Protein AF-A0A2S2N8V4-F1 (afdb_monomer_lite)

Structure (mmCIF, N/CA/C/O backbone):
data_AF-A0A2S2N8V4-F1
#
_entry.id   AF-A0A2S2N8V4-F1
#
loop_
_atom_site.group_PDB
_atom_site.id
_atom_site.type_symbol
_atom_site.label_atom_id
_atom_site.label_alt_id
_atom_site.label_comp_id
_atom_site.label_asym_id
_atom_site.label_entity_id
_atom_site.label_seq_id
_atom_site.pdbx_PDB_ins_code
_atom_site.Cartn_x
_atom_site.Cartn_y
_atom_site.Cartn_z
_atom_site.occupancy
_atom_site.B_iso_or_equiv
_atom_site.auth_seq_id
_atom_site.auth_comp_id
_atom_site.auth_asym_id
_atom_site.auth_atom_id
_atom_site.pdbx_PDB_model_num
ATOM 1 N N . MET A 1 1 ? 8.331 -2.857 -18.000 1.00 48.09 1 MET A N 1
ATOM 2 C CA . MET A 1 1 ? 7.997 -1.426 -17.818 1.00 48.09 1 MET A CA 1
ATOM 3 C C . MET A 1 1 ? 6.564 -1.319 -17.316 1.00 48.09 1 MET A C 1
ATOM 5 O O . MET A 1 1 ? 5.720 -2.073 -17.789 1.00 48.09 1 MET A O 1
ATOM 9 N N . PHE A 1 2 ? 6.300 -0.495 -16.305 1.00 61.56 2 PHE A N 1
ATOM 10 C CA . PHE A 1 2 ? 4.981 -0.395 -15.680 1.00 61.56 2 PHE A CA 1
ATOM 11 C C . PHE A 1 2 ? 4.205 0.776 -16.297 1.00 61.56 2 PHE A C 1
ATOM 13 O O . PHE A 1 2 ? 4.735 1.880 -16.394 1.00 61.56 2 PHE A O 1
ATOM 20 N N . THR A 1 3 ? 2.995 0.513 -16.790 1.00 66.62 3 THR A N 1
ATOM 21 C CA . THR A 1 3 ? 2.200 1.461 -17.581 1.00 66.62 3 THR A CA 1
ATOM 22 C C . THR A 1 3 ? 1.030 1.976 -16.759 1.00 66.62 3 THR A C 1
ATOM 24 O O . THR A 1 3 ? 0.317 1.192 -16.130 1.00 66.62 3 THR A O 1
ATOM 27 N N . ARG A 1 4 ? 0.817 3.295 -16.784 1.00 78.06 4 ARG A N 1
ATOM 28 C CA . ARG A 1 4 ? -0.377 3.935 -16.222 1.00 78.06 4 ARG A CA 1
ATOM 29 C C . ARG A 1 4 ? -1.638 3.235 -16.760 1.00 78.06 4 ARG A C 1
ATOM 31 O O . ARG A 1 4 ? -1.684 2.959 -17.960 1.00 78.06 4 ARG A O 1
ATOM 38 N N . PRO A 1 5 ? -2.642 2.929 -15.916 1.00 80.50 5 PRO A N 1
ATOM 39 C CA . PRO A 1 5 ? -3.858 2.280 -16.389 1.00 80.50 5 PRO A CA 1
ATOM 40 C C . PRO A 1 5 ? -4.590 3.187 -17.382 1.00 80.50 5 PRO A C 1
ATOM 42 O O . PRO A 1 5 ? -4.720 4.392 -17.145 1.00 80.50 5 PRO A O 1
ATOM 45 N N . SER A 1 6 ? -5.076 2.599 -18.479 1.00 79.75 6 SER A N 1
ATOM 46 C CA . SER A 1 6 ? -5.991 3.279 -19.398 1.00 79.75 6 SER A CA 1
ATOM 47 C C . SER A 1 6 ? -7.319 3.583 -18.701 1.00 79.75 6 SER A C 1
ATOM 49 O O . SER A 1 6 ? -7.663 2.962 -17.691 1.00 79.75 6 SER A O 1
ATOM 51 N N . THR A 1 7 ? -8.080 4.531 -19.246 1.00 73.56 7 THR A N 1
ATOM 52 C CA . THR A 1 7 ? -9.416 4.897 -18.751 1.00 73.56 7 THR A CA 1
ATOM 53 C C . THR A 1 7 ? -10.340 3.686 -18.651 1.00 73.56 7 THR A C 1
ATOM 55 O O . THR A 1 7 ? -10.963 3.482 -17.611 1.00 73.56 7 THR A O 1
ATOM 58 N N . ASP A 1 8 ? -10.325 2.819 -19.662 1.00 73.38 8 ASP A N 1
ATOM 59 C CA . ASP A 1 8 ? -11.218 1.655 -19.751 1.00 73.38 8 ASP A CA 1
ATOM 60 C C . ASP A 1 8 ? -10.873 0.563 -18.727 1.00 73.38 8 ASP A C 1
ATOM 62 O O . ASP A 1 8 ? -11.722 -0.223 -18.310 1.00 73.38 8 ASP A O 1
ATOM 66 N N . ASN A 1 9 ? -9.620 0.534 -18.264 1.00 79.94 9 ASN A N 1
ATOM 67 C CA . ASN A 1 9 ? -9.138 -0.425 -17.271 1.00 79.94 9 ASN A CA 1
ATOM 68 C C . ASN A 1 9 ? -9.030 0.170 -15.862 1.00 79.94 9 ASN A C 1
ATOM 70 O O . ASN A 1 9 ? -8.588 -0.517 -14.939 1.00 79.94 9 ASN A O 1
ATOM 74 N N . PHE A 1 10 ? -9.446 1.424 -15.666 1.00 82.31 10 PHE A N 1
ATOM 75 C CA . PHE A 1 10 ? -9.268 2.132 -14.400 1.00 82.31 10 PHE A CA 1
ATOM 76 C C . PHE A 1 10 ? -10.042 1.470 -13.251 1.00 82.31 10 PHE A C 1
ATOM 78 O O . PHE A 1 10 ? -9.513 1.344 -12.149 1.00 82.31 10 PHE A O 1
ATOM 85 N N . ALA A 1 11 ? -11.261 0.982 -13.503 1.00 84.00 11 ALA A N 1
ATOM 86 C CA . ALA A 1 11 ? -12.038 0.251 -12.500 1.00 84.00 11 ALA A CA 1
ATOM 87 C C . ALA A 1 11 ? -11.359 -1.074 -12.116 1.00 84.00 11 ALA A C 1
ATOM 89 O O . ALA A 1 11 ? -11.076 -1.309 -10.943 1.00 84.00 11 ALA A O 1
ATOM 90 N N . LYS A 1 12 ? -11.009 -1.903 -13.111 1.00 86.00 12 LYS A N 1
ATOM 91 C CA . LYS A 1 12 ? -10.319 -3.191 -12.903 1.00 86.00 12 LYS A CA 1
ATOM 92 C C . LYS A 1 12 ? -9.000 -3.021 -12.146 1.00 86.00 12 LYS A C 1
ATOM 94 O O . LYS A 1 12 ? -8.679 -3.825 -11.277 1.00 86.00 12 LYS A O 1
ATOM 99 N N . TYR A 1 13 ? -8.268 -1.949 -12.441 1.00 89.38 13 TYR A N 1
ATOM 100 C CA . TYR A 1 13 ? -7.041 -1.594 -11.742 1.00 89.38 13 TYR A CA 1
ATOM 101 C C . TYR A 1 13 ? -7.268 -1.434 -10.230 1.00 89.38 13 TYR A C 1
ATOM 103 O O . TYR A 1 13 ? -6.563 -2.050 -9.434 1.00 89.38 13 TYR A O 1
ATOM 111 N N . TRP A 1 14 ? -8.276 -0.661 -9.816 1.00 88.12 14 TRP A N 1
ATOM 112 C CA . TRP A 1 14 ? -8.564 -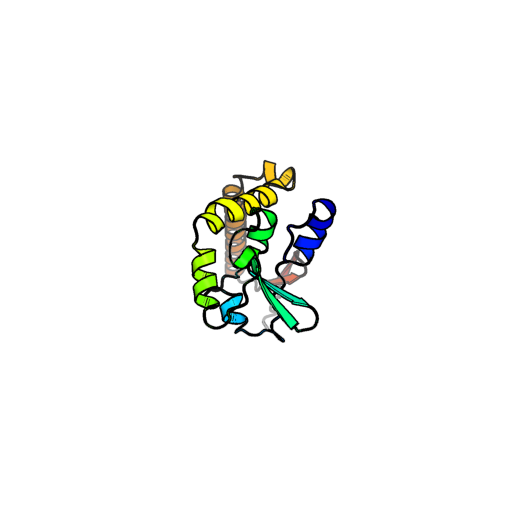0.443 -8.392 1.00 88.12 14 TRP A CA 1
ATOM 113 C C . TRP A 1 14 ? -9.234 -1.630 -7.698 1.00 88.12 14 TRP A C 1
ATOM 115 O O . TRP A 1 14 ? -9.152 -1.719 -6.478 1.00 88.12 14 TRP A O 1
ATOM 125 N N . LEU A 1 15 ? -9.851 -2.559 -8.438 1.00 88.81 15 LEU A N 1
ATOM 126 C CA . LEU A 1 15 ? -10.280 -3.840 -7.865 1.00 88.81 15 LEU A CA 1
ATOM 127 C C . LEU A 1 15 ? -9.080 -4.711 -7.469 1.00 88.81 15 LEU A C 1
ATOM 129 O O . LEU A 1 15 ? -9.139 -5.424 -6.472 1.00 88.81 15 LEU A O 1
ATOM 133 N N . PHE A 1 16 ? -7.999 -4.662 -8.247 1.00 88.56 16 PHE A N 1
ATOM 134 C CA . PHE A 1 16 ? -6.814 -5.484 -8.010 1.00 88.56 16 PHE A CA 1
ATOM 135 C C . PHE A 1 16 ? -5.788 -4.823 -7.071 1.00 88.56 16 PHE A C 1
ATOM 137 O O . PHE A 1 16 ? -5.029 -5.520 -6.396 1.00 88.56 16 PHE A O 1
ATOM 144 N N . HIS A 1 17 ? -5.739 -3.487 -7.010 1.00 90.69 17 HIS A N 1
ATOM 145 C CA . HIS A 1 17 ? -4.759 -2.751 -6.211 1.00 90.69 17 HIS A CA 1
ATOM 146 C C . HIS A 1 17 ? -5.348 -2.101 -4.946 1.00 90.69 17 HIS A C 1
ATOM 148 O O . HIS A 1 17 ? -6.411 -1.488 -5.007 1.00 90.69 17 HIS A O 1
ATOM 154 N N . PRO A 1 18 ? -4.607 -2.106 -3.819 1.00 93.75 18 PRO A N 1
ATOM 155 C CA . PRO A 1 18 ? -3.260 -2.659 -3.660 1.00 93.75 18 PRO A CA 1
ATOM 156 C C . PRO A 1 18 ? -3.252 -4.196 -3.568 1.00 93.75 18 PRO A C 1
ATOM 158 O O . PRO A 1 18 ? -4.021 -4.787 -2.816 1.00 93.75 18 PRO A O 1
ATOM 161 N N . ASN A 1 19 ? -2.319 -4.835 -4.278 1.00 93.44 19 ASN A N 1
ATOM 162 C CA . ASN A 1 19 ? -2.065 -6.271 -4.170 1.00 93.44 19 ASN A CA 1
ATOM 163 C C . ASN A 1 19 ? -0.961 -6.514 -3.129 1.00 93.44 19 ASN A C 1
ATOM 165 O O . ASN A 1 19 ? 0.190 -6.134 -3.354 1.00 93.44 19 ASN A O 1
ATOM 169 N N . GLN A 1 20 ? -1.307 -7.118 -1.990 1.00 95.31 20 GLN A N 1
ATOM 170 C CA . GLN A 1 20 ? -0.429 -7.254 -0.817 1.00 95.31 20 GLN A CA 1
ATOM 171 C C . GLN A 1 20 ? -0.346 -8.713 -0.324 1.00 95.31 20 GLN A C 1
ATOM 173 O O . GLN A 1 20 ? -0.832 -9.032 0.765 1.00 95.31 20 GLN A O 1
ATOM 178 N N . PRO A 1 21 ? 0.250 -9.634 -1.106 1.00 94.56 21 PRO A N 1
ATOM 179 C CA . PRO A 1 21 ? 0.375 -11.032 -0.704 1.00 94.56 21 PRO A CA 1
ATOM 180 C C . PRO A 1 21 ? 1.305 -11.185 0.503 1.00 94.56 21 PRO A C 1
ATOM 182 O O . PRO A 1 21 ? 2.326 -10.502 0.608 1.00 94.56 21 PRO A O 1
ATOM 185 N N . LYS A 1 22 ? 0.947 -12.098 1.411 1.00 94.31 22 LYS A N 1
ATOM 186 C CA . LYS A 1 22 ? 1.693 -12.369 2.654 1.00 94.31 22 LYS A CA 1
ATOM 187 C C . LYS A 1 22 ? 2.842 -13.366 2.458 1.00 94.31 22 LYS A C 1
ATOM 189 O O . LYS A 1 22 ? 3.824 -13.306 3.189 1.00 94.31 22 LYS A O 1
ATOM 194 N N . SER A 1 23 ? 2.715 -14.265 1.485 1.00 91.25 23 SER A N 1
ATOM 195 C CA . SER A 1 23 ? 3.693 -15.299 1.132 1.00 91.25 23 SER A CA 1
ATOM 196 C C . SER A 1 23 ? 4.238 -15.079 -0.285 1.00 91.25 23 SER A C 1
ATOM 198 O O . SER A 1 23 ? 3.667 -14.322 -1.070 1.00 91.25 23 SER A O 1
ATOM 200 N N . GLY A 1 24 ? 5.375 -15.707 -0.612 1.00 88.81 24 GLY A N 1
ATOM 201 C CA . GLY A 1 24 ? 5.989 -15.594 -1.944 1.00 88.81 24 GLY A CA 1
ATOM 202 C C . GLY A 1 24 ? 6.577 -14.209 -2.259 1.00 88.81 24 GLY A C 1
ATOM 203 O O . GLY A 1 24 ? 6.745 -13.852 -3.429 1.00 88.81 24 GLY A O 1
ATOM 204 N N . VAL A 1 25 ? 6.881 -13.422 -1.222 1.00 92.81 25 VAL A N 1
ATOM 205 C CA . VAL A 1 25 ? 7.458 -12.075 -1.325 1.00 92.81 25 VAL A CA 1
ATOM 206 C C . VAL A 1 25 ? 8.904 -12.043 -0.814 1.00 92.81 25 VAL A C 1
ATOM 208 O O . VAL A 1 25 ? 9.224 -12.742 0.144 1.00 92.81 25 VAL A O 1
ATOM 211 N N . PRO A 1 26 ? 9.788 -11.223 -1.410 1.00 92.56 26 PRO A N 1
ATOM 212 C CA . PRO A 1 26 ? 11.202 -11.138 -1.029 1.00 92.56 26 PRO A CA 1
ATOM 213 C C . PRO A 1 26 ? 11.474 -10.178 0.151 1.00 92.56 26 PRO A C 1
ATOM 215 O O . PRO A 1 26 ? 12.597 -9.718 0.331 1.00 92.56 26 PRO A O 1
ATOM 218 N N . PHE A 1 27 ? 10.454 -9.823 0.937 1.00 93.12 27 PHE A N 1
ATOM 219 C CA . PHE A 1 27 ? 10.536 -8.844 2.026 1.00 93.12 27 PHE A CA 1
ATOM 220 C C . PHE A 1 27 ? 9.613 -9.224 3.189 1.00 93.12 27 PHE A C 1
ATOM 222 O O . PHE A 1 27 ? 8.683 -10.016 3.036 1.00 93.12 27 PHE A O 1
ATOM 229 N N . ALA A 1 28 ? 9.817 -8.613 4.358 1.00 94.69 28 ALA A N 1
ATOM 230 C CA . ALA A 1 28 ? 8.945 -8.822 5.508 1.00 94.69 28 ALA A CA 1
ATOM 231 C C . ALA A 1 28 ? 7.612 -8.083 5.310 1.00 94.69 28 ALA A C 1
ATOM 233 O O . ALA A 1 28 ? 7.509 -6.884 5.573 1.00 94.69 28 ALA A O 1
ATOM 234 N N . TYR A 1 29 ? 6.574 -8.807 4.877 1.00 94.75 29 TYR A N 1
ATOM 235 C CA . TYR A 1 29 ? 5.276 -8.225 4.508 1.00 94.75 29 TYR A CA 1
ATOM 236 C C . TYR A 1 29 ? 4.673 -7.323 5.600 1.00 94.75 29 TYR A C 1
ATOM 238 O O . TYR A 1 29 ? 4.101 -6.284 5.281 1.00 94.75 29 TYR A O 1
ATOM 246 N N . LYS A 1 30 ? 4.839 -7.671 6.889 1.00 94.12 30 LYS A N 1
ATOM 247 C CA . LYS A 1 30 ? 4.342 -6.853 8.008 1.00 94.12 30 LYS A CA 1
ATOM 248 C C . LYS A 1 30 ? 4.974 -5.459 8.012 1.00 94.12 30 LYS A C 1
ATOM 250 O O . LYS A 1 30 ? 4.255 -4.477 8.106 1.00 94.12 30 LYS A O 1
ATOM 255 N N . LYS A 1 31 ? 6.297 -5.376 7.845 1.00 94.19 31 LYS A N 1
ATOM 256 C CA . LYS A 1 31 ? 7.034 -4.102 7.810 1.00 94.19 31 LYS A CA 1
ATOM 257 C C . LYS A 1 31 ? 6.810 -3.328 6.508 1.00 94.19 31 LYS A C 1
ATOM 259 O O . LYS A 1 31 ? 6.914 -2.110 6.492 1.00 94.19 31 LYS A O 1
ATOM 264 N N . THR A 1 32 ? 6.525 -4.030 5.413 1.00 94.44 32 THR A N 1
ATOM 265 C CA . THR A 1 32 ? 6.302 -3.413 4.098 1.00 94.44 32 THR A CA 1
ATOM 266 C C . THR A 1 32 ? 4.896 -2.829 3.961 1.00 94.44 32 THR A C 1
ATOM 268 O O . THR A 1 32 ? 4.741 -1.743 3.409 1.00 94.44 32 THR A O 1
ATOM 271 N N . TYR A 1 33 ? 3.860 -3.526 4.435 1.00 95.06 33 TYR A N 1
ATOM 272 C CA . TYR A 1 33 ? 2.463 -3.131 4.206 1.00 95.06 33 TYR A CA 1
ATOM 273 C C . TYR A 1 33 ? 1.812 -2.416 5.383 1.00 95.06 33 TYR A C 1
ATOM 275 O O . TYR A 1 33 ? 0.761 -1.804 5.198 1.00 95.06 33 TYR A O 1
ATOM 283 N N . TYR A 1 34 ? 2.396 -2.489 6.577 1.00 92.62 34 TYR A N 1
ATOM 284 C CA . TYR A 1 34 ? 1.843 -1.8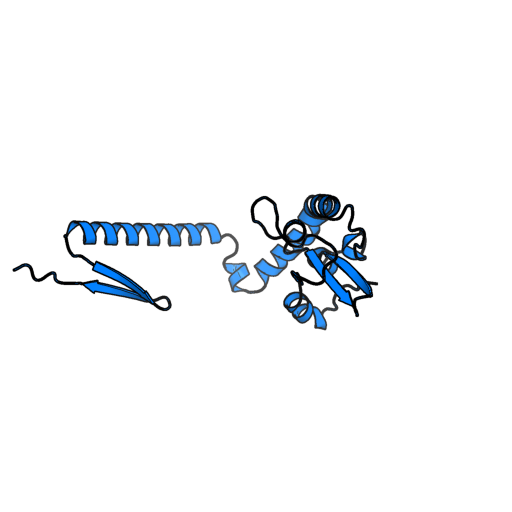61 7.769 1.00 92.62 34 TYR A CA 1
ATOM 285 C C . TYR A 1 34 ? 2.824 -0.854 8.351 1.00 92.62 34 TYR A C 1
ATOM 287 O O . TYR A 1 34 ? 4.039 -1.053 8.347 1.00 92.62 34 TYR A O 1
ATOM 295 N N . ARG A 1 35 ? 2.253 0.238 8.844 1.00 86.75 35 ARG A N 1
ATOM 296 C CA . ARG A 1 35 ? 2.927 1.291 9.587 1.00 86.75 35 ARG A CA 1
ATOM 297 C C . ARG A 1 35 ? 3.129 0.832 11.024 1.00 86.75 35 ARG A C 1
ATOM 299 O O . ARG A 1 35 ? 2.406 -0.026 11.530 1.00 86.75 35 ARG A O 1
ATOM 306 N N . ILE A 1 36 ? 4.101 1.446 11.687 1.00 83.06 36 ILE A N 1
ATOM 307 C CA . ILE A 1 36 ? 4.392 1.184 13.103 1.00 83.06 36 ILE A CA 1
ATOM 308 C C . ILE A 1 36 ? 3.190 1.559 13.986 1.00 83.06 36 ILE A C 1
ATOM 310 O O . ILE A 1 36 ? 2.928 0.882 14.972 1.00 83.06 36 ILE A O 1
ATOM 314 N N . ASP A 1 37 ? 2.409 2.570 13.590 1.00 84.94 37 ASP A N 1
ATOM 315 C CA . ASP A 1 37 ? 1.183 3.005 14.278 1.00 84.94 37 ASP A CA 1
ATOM 316 C C . ASP A 1 37 ? -0.047 2.111 14.018 1.00 84.94 37 ASP A C 1
ATOM 318 O O . ASP A 1 37 ? -1.164 2.463 14.391 1.00 84.94 37 ASP A O 1
ATOM 322 N N . GLY A 1 38 ? 0.127 0.961 13.358 1.00 81.81 38 GLY A N 1
ATOM 323 C CA . GLY A 1 38 ? -0.966 0.052 13.007 1.00 81.81 38 GLY A CA 1
ATOM 324 C C . GLY A 1 38 ? -1.721 0.436 11.730 1.00 81.81 38 GLY A C 1
ATOM 325 O O . GLY A 1 38 ? -2.583 -0.320 11.275 1.00 81.81 38 GLY A O 1
ATOM 326 N N . GLY A 1 39 ? -1.383 1.567 11.099 1.00 84.12 39 GLY A N 1
ATOM 327 C CA . GLY A 1 39 ? -1.891 1.931 9.779 1.00 84.12 39 GLY A CA 1
ATOM 328 C C . GLY A 1 39 ? -1.448 0.956 8.681 1.00 84.12 39 GLY A C 1
ATOM 329 O O . GLY A 1 39 ? -0.518 0.172 8.844 1.00 84.12 39 GLY A O 1
ATOM 330 N N . ASN A 1 40 ? -2.095 1.005 7.516 1.00 89.62 40 ASN A N 1
ATOM 331 C CA . ASN A 1 40 ? -1.706 0.206 6.350 1.00 89.62 40 ASN A CA 1
ATOM 332 C C . ASN A 1 40 ? -1.235 1.125 5.222 1.00 89.62 40 ASN A C 1
ATOM 334 O O . ASN A 1 40 ? -1.918 2.092 4.880 1.00 89.62 40 ASN A O 1
ATOM 338 N N . HIS A 1 41 ? -0.104 0.789 4.605 1.00 91.81 41 HIS A N 1
ATOM 339 C CA . HIS A 1 41 ? 0.378 1.424 3.386 1.00 91.81 41 HIS A CA 1
ATOM 340 C C . HIS A 1 41 ? -0.506 1.013 2.199 1.00 91.81 41 HIS A C 1
ATOM 342 O O . HIS A 1 41 ? -0.093 0.245 1.330 1.00 91.81 41 HIS A O 1
ATOM 348 N N . LYS A 1 42 ? -1.739 1.532 2.135 1.00 91.25 42 LYS A N 1
ATOM 349 C CA . LYS A 1 42 ? -2.728 1.220 1.082 1.00 91.25 42 LYS A CA 1
ATOM 350 C C . LYS A 1 42 ? -2.274 1.610 -0.329 1.00 91.25 42 LYS A C 1
ATOM 352 O O . LYS A 1 42 ? -2.932 1.264 -1.303 1.00 91.25 42 LYS A O 1
ATOM 357 N N . TRP A 1 43 ? -1.156 2.320 -0.437 1.00 93.44 43 TRP A N 1
ATOM 358 C CA . TRP A 1 43 ? -0.524 2.684 -1.693 1.00 93.44 43 TRP A CA 1
ATOM 359 C C . TRP A 1 43 ? 0.492 1.642 -2.187 1.00 93.44 43 TRP A C 1
ATOM 361 O O . TRP A 1 43 ? 0.778 1.612 -3.381 1.00 93.44 43 TRP A O 1
ATOM 371 N N . VAL A 1 44 ? 1.043 0.787 -1.316 1.00 95.44 44 VAL A N 1
ATOM 372 C CA . VAL A 1 44 ? 2.069 -0.199 -1.690 1.00 95.44 44 VAL A CA 1
ATOM 373 C C . VAL A 1 44 ? 1.406 -1.408 -2.330 1.00 95.44 44 VAL A C 1
ATOM 375 O O . VAL A 1 44 ? 0.605 -2.094 -1.693 1.00 95.44 44 VAL A O 1
ATOM 378 N N . SER A 1 45 ? 1.781 -1.707 -3.570 1.00 94.44 45 SER A N 1
ATOM 379 C CA . SER A 1 45 ? 1.327 -2.894 -4.284 1.00 94.44 45 SER A CA 1
ATOM 380 C C . SER A 1 45 ? 2.511 -3.686 -4.824 1.00 94.44 45 SER A C 1
ATOM 382 O O . SER A 1 45 ? 3.475 -3.124 -5.341 1.00 94.44 45 SER A O 1
ATOM 384 N N . TYR A 1 46 ? 2.412 -5.007 -4.722 1.00 94.19 46 TYR A N 1
ATOM 385 C CA . TYR A 1 46 ? 3.395 -5.955 -5.224 1.00 94.19 46 TYR A CA 1
ATOM 386 C C . TYR A 1 46 ? 2.921 -6.596 -6.525 1.00 94.19 46 TYR A C 1
ATOM 388 O O . TYR A 1 46 ? 1.742 -6.920 -6.697 1.00 94.19 46 TYR A O 1
ATOM 396 N N . ARG A 1 47 ? 3.859 -6.811 -7.444 1.00 89.19 47 ARG A N 1
ATOM 397 C CA . ARG A 1 47 ? 3.660 -7.621 -8.643 1.00 89.19 47 ARG A CA 1
ATOM 398 C C . ARG A 1 47 ? 4.787 -8.633 -8.747 1.00 89.19 47 ARG A C 1
ATOM 400 O O . ARG A 1 47 ? 5.951 -8.281 -8.586 1.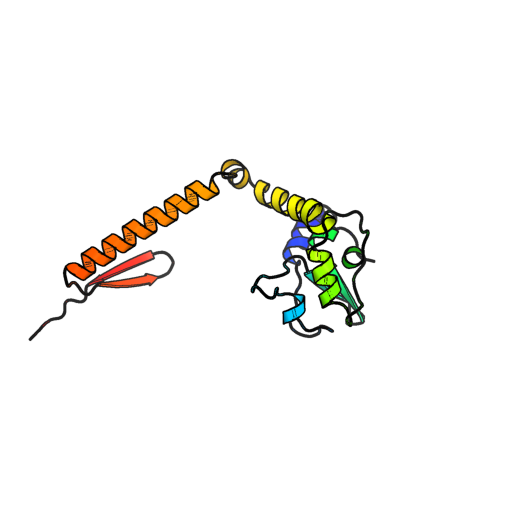00 89.19 47 ARG A O 1
ATOM 407 N N . SER A 1 48 ? 4.403 -9.862 -9.062 1.00 87.75 48 SER A N 1
ATOM 408 C CA . SER A 1 48 ? 5.296 -10.938 -9.468 1.00 87.75 48 SER A CA 1
ATOM 409 C C . SER A 1 48 ? 4.758 -11.516 -10.770 1.00 87.75 48 SER A C 1
ATOM 411 O O . SER A 1 48 ? 3.652 -12.056 -10.774 1.00 87.75 48 SER A O 1
ATOM 413 N N . LYS A 1 49 ? 5.477 -11.362 -11.889 1.00 77.88 49 LYS A N 1
ATOM 414 C CA . LYS A 1 49 ? 5.134 -12.067 -13.137 1.00 77.88 49 LYS A CA 1
ATOM 415 C C . LYS A 1 49 ? 6.026 -13.302 -13.247 1.00 77.88 49 LYS A C 1
ATOM 417 O O . LYS A 1 49 ? 7.246 -13.170 -13.297 1.00 77.88 49 LYS A O 1
ATOM 422 N N . LEU A 1 50 ? 5.404 -14.486 -13.235 1.00 71.69 50 LEU A N 1
ATOM 423 C CA . LEU A 1 50 ? 6.070 -15.796 -13.334 1.00 71.69 50 LEU A CA 1
ATOM 424 C C . LEU A 1 50 ? 7.218 -16.011 -12.322 1.00 71.69 50 LEU A C 1
ATOM 426 O O . LEU A 1 50 ? 8.132 -16.782 -12.573 1.00 71.69 50 LEU A O 1
ATOM 430 N N . GLY A 1 51 ? 7.200 -15.313 -11.180 1.00 67.50 51 GLY A N 1
ATOM 431 C CA . GLY A 1 51 ? 8.238 -15.427 -10.148 1.00 67.50 51 GLY A CA 1
ATOM 432 C C . GLY A 1 51 ? 9.561 -14.715 -10.456 1.00 67.50 51 GLY A C 1
ATOM 433 O O . GLY A 1 51 ? 10.391 -14.604 -9.555 1.00 67.50 51 GLY A O 1
ATOM 434 N N . ILE A 1 52 ? 9.737 -14.200 -11.675 1.00 69.81 52 ILE A N 1
ATOM 435 C CA . ILE A 1 52 ? 10.977 -13.574 -12.159 1.00 69.81 52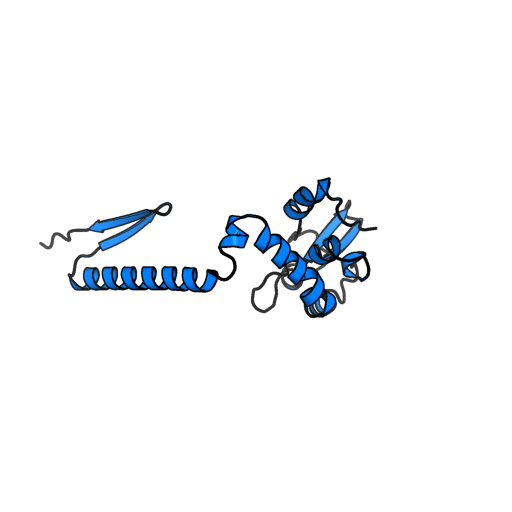 ILE A CA 1
ATOM 436 C C . ILE A 1 52 ? 10.939 -12.064 -11.890 1.00 69.81 52 ILE A C 1
ATOM 438 O O . ILE A 1 52 ? 11.834 -11.493 -11.271 1.00 69.81 52 ILE A O 1
ATOM 442 N N . ASP A 1 53 ? 9.836 -11.432 -12.273 1.00 80.62 53 ASP A N 1
ATOM 443 C CA . ASP A 1 53 ? 9.655 -9.983 -12.242 1.00 80.62 53 ASP A CA 1
ATOM 444 C C . ASP A 1 53 ? 9.006 -9.534 -10.929 1.00 80.62 53 ASP A C 1
ATOM 446 O O . ASP A 1 53 ? 7.780 -9.410 -10.856 1.00 80.62 53 ASP A O 1
ATOM 450 N N . LYS A 1 54 ? 9.813 -9.308 -9.885 1.00 88.56 54 LYS A N 1
ATOM 451 C CA . LYS A 1 54 ? 9.346 -8.902 -8.546 1.00 88.56 54 LYS A CA 1
ATOM 452 C C . LYS A 1 54 ? 9.503 -7.402 -8.347 1.00 88.56 54 LYS A C 1
ATOM 454 O O . LYS A 1 54 ? 10.619 -6.921 -8.198 1.00 88.56 54 LYS A O 1
ATOM 459 N N . PHE A 1 55 ? 8.392 -6.676 -8.272 1.00 91.12 55 PHE A N 1
ATOM 460 C CA . PHE A 1 55 ? 8.402 -5.219 -8.134 1.00 91.12 55 PHE A CA 1
ATOM 461 C C . PHE A 1 55 ? 7.423 -4.745 -7.062 1.00 91.12 55 PHE A C 1
ATOM 463 O O . PHE A 1 55 ? 6.291 -5.228 -6.977 1.00 91.12 55 PHE A O 1
ATOM 470 N N . LEU A 1 56 ? 7.838 -3.738 -6.295 1.00 93.88 56 LEU A N 1
ATOM 471 C CA . LEU A 1 56 ? 6.943 -2.889 -5.516 1.00 93.88 56 LEU A CA 1
ATOM 472 C C . LEU A 1 56 ? 6.676 -1.583 -6.254 1.00 93.88 56 LEU A C 1
ATOM 474 O O . LEU A 1 56 ? 7.579 -0.973 -6.821 1.00 93.88 56 LEU A O 1
ATOM 478 N N . PHE A 1 57 ? 5.441 -1.113 -6.208 1.00 93.06 57 PHE A N 1
ATOM 479 C CA . PHE A 1 57 ? 5.081 0.180 -6.769 1.00 93.06 57 PHE A CA 1
ATOM 480 C C . PHE A 1 57 ? 4.007 0.857 -5.934 1.00 93.06 57 PHE A C 1
ATOM 482 O O . PHE A 1 57 ? 3.339 0.240 -5.101 1.00 93.06 57 PHE A O 1
ATOM 489 N N . CYS A 1 58 ? 3.855 2.151 -6.184 1.00 93.50 58 CYS A N 1
ATOM 490 C CA . CYS A 1 58 ? 2.814 2.951 -5.582 1.00 93.50 58 CYS A CA 1
ATOM 491 C C . CYS A 1 58 ? 1.601 2.979 -6.504 1.00 93.50 58 CYS A C 1
ATOM 493 O O . CYS A 1 58 ? 1.631 3.626 -7.552 1.00 93.50 58 CYS A O 1
ATOM 495 N N . CYS A 1 59 ? 0.531 2.279 -6.121 1.00 91.75 59 CYS A N 1
ATOM 496 C CA . CYS A 1 59 ? -0.669 2.181 -6.945 1.00 91.75 59 CYS A CA 1
ATOM 497 C C . CYS A 1 59 ? -1.382 3.533 -7.118 1.00 91.75 59 CYS A C 1
ATOM 499 O O . CYS A 1 59 ? -2.076 3.739 -8.112 1.00 91.75 59 CYS A O 1
ATOM 501 N N . ILE A 1 60 ? -1.155 4.474 -6.197 1.00 91.62 60 ILE A N 1
ATOM 502 C CA . ILE A 1 60 ? -1.624 5.858 -6.301 1.00 91.62 60 ILE A CA 1
ATOM 503 C C . ILE A 1 60 ? -0.751 6.637 -7.283 1.00 91.62 60 ILE A C 1
ATOM 505 O O . ILE A 1 60 ? -1.257 7.123 -8.290 1.00 91.62 60 ILE A O 1
ATOM 509 N N . CYS A 1 61 ? 0.561 6.725 -7.044 1.00 90.50 61 CYS A N 1
ATOM 510 C CA . CYS A 1 61 ? 1.457 7.476 -7.927 1.00 90.50 61 CYS A CA 1
ATOM 511 C C . CYS A 1 61 ? 1.368 6.978 -9.370 1.00 90.50 61 CYS A C 1
ATOM 513 O O . CYS A 1 61 ? 1.368 7.797 -10.276 1.00 90.50 61 CYS A O 1
ATOM 515 N N . LEU A 1 62 ? 1.205 5.675 -9.602 1.00 88.12 62 LEU A N 1
ATOM 516 C CA . LEU A 1 62 ? 1.025 5.159 -10.955 1.00 88.12 62 LEU A CA 1
ATOM 517 C C . LEU A 1 62 ? -0.161 5.797 -11.698 1.00 88.12 62 LEU A C 1
ATOM 519 O O . LEU A 1 62 ? -0.073 6.072 -12.891 1.00 88.12 62 LEU A O 1
ATOM 523 N N . CYS A 1 63 ? -1.274 6.020 -11.003 1.00 85.94 63 CYS A N 1
ATOM 524 C CA . CYS A 1 63 ? -2.489 6.558 -11.606 1.00 85.94 63 CYS A CA 1
ATOM 525 C C . CYS A 1 63 ? -2.398 8.053 -11.914 1.00 85.94 63 CYS A C 1
ATOM 527 O O . CYS A 1 63 ? -3.029 8.512 -12.866 1.00 85.94 63 CYS A O 1
ATOM 529 N N . TYR A 1 64 ? -1.652 8.807 -11.103 1.00 83.62 64 TYR A N 1
ATOM 530 C CA . TYR A 1 64 ? -1.692 10.274 -11.113 1.00 83.62 64 TYR A CA 1
ATOM 531 C C . TYR A 1 64 ? -0.361 10.942 -11.498 1.00 83.62 64 TYR A C 1
ATOM 533 O O . TYR A 1 64 ? -0.349 12.140 -11.767 1.00 83.62 64 TYR A O 1
ATOM 541 N N . ARG A 1 65 ? 0.755 10.203 -11.550 1.00 79.56 65 ARG A N 1
ATOM 542 C CA . ARG A 1 65 ? 2.086 10.706 -11.929 1.00 79.56 65 ARG A CA 1
ATOM 543 C C . ARG A 1 65 ? 2.416 10.397 -13.394 1.00 79.56 65 ARG A C 1
ATOM 545 O O . ARG A 1 65 ? 1.883 9.468 -13.991 1.00 79.56 65 ARG A O 1
ATOM 552 N N . ASP A 1 66 ? 3.375 11.135 -13.941 1.00 69.94 66 ASP A N 1
ATOM 553 C CA . ASP A 1 66 ? 4.026 10.948 -15.249 1.00 69.94 66 ASP A CA 1
ATOM 554 C C . ASP A 1 66 ? 4.983 9.732 -15.326 1.00 69.94 66 ASP A C 1
ATOM 556 O O . ASP A 1 66 ? 5.853 9.664 -16.188 1.00 69.94 66 ASP A O 1
ATOM 560 N N . GLY A 1 67 ? 4.871 8.764 -14.411 1.00 68.81 67 GLY A N 1
ATOM 561 C CA . GLY A 1 67 ? 5.740 7.581 -14.392 1.00 68.81 67 GLY A CA 1
ATOM 562 C C . GLY A 1 67 ? 7.170 7.825 -13.886 1.00 68.81 67 GLY A C 1
ATOM 563 O O . GLY A 1 67 ? 7.967 6.886 -13.831 1.00 68.81 67 GLY A O 1
ATOM 564 N N . SER A 1 68 ? 7.519 9.042 -13.458 1.00 71.94 68 SER A N 1
ATOM 565 C CA . SER A 1 68 ? 8.835 9.303 -12.869 1.00 71.94 68 SER A CA 1
ATOM 566 C C . SER A 1 68 ? 8.943 8.722 -11.439 1.00 71.94 68 SER A C 1
ATOM 568 O O . SER A 1 68 ? 7.944 8.535 -10.744 1.00 71.94 68 SER A O 1
ATOM 570 N N . GLY A 1 69 ? 10.156 8.377 -10.988 1.00 81.31 69 GLY A N 1
ATOM 571 C CA . GLY A 1 69 ? 10.462 7.893 -9.627 1.00 81.31 69 GLY A CA 1
ATOM 572 C C . GLY A 1 69 ? 10.474 6.364 -9.395 1.00 81.31 69 GLY A C 1
ATOM 573 O O . GLY A 1 69 ? 9.886 5.609 -10.171 1.00 81.31 69 GLY A O 1
ATOM 574 N N . PRO A 1 70 ? 11.124 5.886 -8.308 1.00 85.88 70 PRO A N 1
ATOM 575 C CA . PRO A 1 70 ? 11.408 4.458 -8.095 1.00 85.88 70 PRO A CA 1
ATOM 576 C C . PRO A 1 70 ? 10.148 3.590 -8.002 1.00 85.88 70 PRO A C 1
ATOM 578 O O . PRO A 1 70 ? 10.033 2.576 -8.683 1.00 85.88 70 PRO A O 1
ATOM 581 N N . PHE A 1 71 ? 9.157 4.032 -7.225 1.00 89.75 71 PHE A N 1
ATOM 582 C CA . PHE A 1 71 ? 7.889 3.318 -7.053 1.00 89.75 71 PHE A CA 1
ATOM 583 C C . PHE A 1 71 ? 6.921 3.473 -8.231 1.00 89.75 71 PHE A C 1
ATOM 585 O O . PHE A 1 71 ? 5.883 2.827 -8.226 1.00 89.75 71 PHE A O 1
ATOM 592 N N . SER A 1 72 ? 7.225 4.304 -9.230 1.00 86.69 72 SER A N 1
ATOM 593 C CA . SER A 1 72 ? 6.457 4.347 -10.484 1.00 86.69 72 SER A CA 1
ATOM 594 C C . SER A 1 72 ? 7.058 3.401 -11.525 1.00 86.69 72 SER A C 1
ATOM 596 O O . SER A 1 72 ? 6.326 2.754 -12.267 1.00 86.69 72 SER A O 1
ATOM 598 N N . LYS A 1 73 ? 8.395 3.285 -11.551 1.00 85.50 73 LYS A N 1
ATOM 599 C CA . LYS A 1 73 ? 9.130 2.387 -12.456 1.00 85.50 73 LYS A CA 1
ATOM 600 C C . LYS A 1 73 ? 9.123 0.925 -11.994 1.00 85.50 73 LYS A C 1
ATOM 602 O O . LYS A 1 73 ? 9.246 0.032 -12.828 1.00 85.50 73 LYS A O 1
ATOM 607 N N . GLY A 1 74 ? 8.942 0.701 -10.694 1.00 88.38 74 GLY A N 1
ATOM 608 C CA . GLY A 1 74 ? 9.029 -0.606 -10.054 1.00 88.38 74 GLY A CA 1
ATOM 609 C C . GLY A 1 74 ? 10.298 -0.695 -9.215 1.00 88.38 74 GLY A C 1
ATOM 610 O O . GLY A 1 74 ? 11.411 -0.690 -9.731 1.00 88.38 74 GLY A O 1
ATOM 611 N N . PHE A 1 75 ? 10.121 -0.767 -7.903 1.00 91.56 75 PHE A N 1
ATOM 612 C CA . PHE A 1 75 ? 11.189 -0.876 -6.926 1.00 91.56 75 PHE A CA 1
ATOM 613 C C . PHE A 1 75 ? 11.544 -2.348 -6.675 1.00 91.56 75 PHE A C 1
ATOM 615 O O . PHE A 1 75 ? 10.650 -3.156 -6.417 1.00 91.56 75 PHE A O 1
ATOM 622 N N . ILE A 1 76 ? 12.839 -2.674 -6.730 1.00 91.12 76 ILE A N 1
ATOM 623 C CA . ILE A 1 76 ? 13.367 -4.049 -6.613 1.00 91.12 76 ILE A CA 1
ATOM 624 C C . ILE A 1 76 ? 14.441 -4.224 -5.531 1.00 91.12 76 ILE A C 1
ATOM 626 O O . ILE A 1 76 ? 14.905 -5.333 -5.287 1.00 91.12 76 ILE A O 1
ATOM 630 N N . GLU A 1 77 ? 14.878 -3.141 -4.887 1.00 91.50 77 GLU A N 1
ATOM 631 C CA . GLU A 1 77 ? 16.028 -3.171 -3.982 1.00 91.50 77 GLU A CA 1
ATOM 632 C C . GLU A 1 77 ? 15.602 -3.510 -2.542 1.00 91.50 77 GLU A C 1
ATOM 634 O O . GLU A 1 77 ? 15.287 -2.642 -1.729 1.00 91.50 77 GLU A O 1
ATOM 639 N N . TRP A 1 78 ? 15.595 -4.796 -2.191 1.00 93.25 78 TRP A N 1
ATOM 640 C CA . TRP A 1 78 ? 15.014 -5.262 -0.922 1.00 93.25 78 TRP A CA 1
ATOM 641 C C . TRP A 1 78 ? 15.782 -4.831 0.331 1.00 93.25 78 TRP A C 1
ATOM 643 O O . TRP A 1 78 ? 15.176 -4.670 1.388 1.00 93.25 78 TRP A O 1
ATOM 653 N N . LYS A 1 79 ? 17.093 -4.579 0.219 1.00 91.75 79 LYS A N 1
ATOM 654 C CA . LYS A 1 79 ? 17.948 -4.172 1.348 1.00 91.75 79 LYS A CA 1
ATOM 655 C C . LYS A 1 79 ? 17.477 -2.867 1.997 1.00 91.75 79 LYS A C 1
ATOM 657 O O . LYS A 1 79 ? 17.480 -2.748 3.218 1.00 91.75 79 LYS A O 1
ATOM 662 N N . HIS A 1 80 ? 17.036 -1.912 1.182 1.00 91.88 80 HIS A N 1
ATOM 663 C CA . HIS A 1 80 ? 16.631 -0.577 1.625 1.00 91.88 80 HIS A CA 1
ATOM 664 C C . HIS A 1 80 ? 15.120 -0.343 1.504 1.00 91.88 80 HIS A C 1
ATOM 666 O O . HIS A 1 80 ? 14.658 0.793 1.600 1.00 91.88 80 HIS A O 1
ATOM 672 N N . VAL A 1 81 ? 14.329 -1.408 1.317 1.00 94.44 81 VAL A N 1
ATOM 673 C CA . VAL A 1 81 ? 12.894 -1.303 1.015 1.00 94.44 81 VAL A CA 1
ATOM 674 C C . VAL A 1 81 ? 12.117 -0.515 2.067 1.00 94.44 81 VAL A C 1
ATOM 676 O O . VAL A 1 81 ? 11.325 0.351 1.711 1.00 94.44 81 VAL A O 1
ATOM 679 N N . TYR A 1 82 ? 12.377 -0.744 3.355 1.00 93.81 82 TYR A N 1
ATOM 680 C CA . TYR A 1 82 ? 11.640 -0.084 4.436 1.00 93.81 82 TYR A CA 1
ATOM 681 C C . TYR A 1 82 ? 11.968 1.411 4.518 1.00 93.81 82 TYR A C 1
ATOM 683 O O . TYR A 1 82 ? 11.065 2.237 4.630 1.00 93.81 82 TYR A O 1
ATOM 691 N N . THR A 1 83 ? 13.248 1.763 4.376 1.00 94.31 83 THR A N 1
ATOM 692 C CA . THR A 1 83 ? 13.700 3.159 4.318 1.00 94.31 83 THR A CA 1
ATOM 693 C C . THR A 1 83 ? 13.069 3.876 3.130 1.00 94.31 83 THR A C 1
ATOM 695 O O . THR A 1 83 ? 12.468 4.933 3.296 1.00 94.31 83 THR A O 1
ATOM 698 N N . ARG A 1 84 ? 13.104 3.261 1.941 1.00 94.62 84 ARG A N 1
ATOM 699 C CA . ARG A 1 84 ? 12.537 3.844 0.717 1.00 94.62 84 ARG A CA 1
ATOM 700 C C . ARG A 1 84 ? 11.016 3.977 0.776 1.00 94.62 84 ARG A C 1
ATOM 702 O O . ARG A 1 84 ? 10.478 4.934 0.229 1.00 94.62 84 ARG A O 1
ATOM 709 N N . ILE A 1 85 ? 10.318 3.054 1.441 1.00 94.50 85 ILE A N 1
ATOM 710 C CA . ILE A 1 85 ? 8.875 3.167 1.700 1.00 94.50 85 ILE A CA 1
ATOM 711 C C . ILE A 1 85 ? 8.587 4.385 2.572 1.00 94.50 85 ILE A C 1
ATOM 713 O O . ILE A 1 85 ? 7.733 5.191 2.212 1.00 94.50 85 ILE A O 1
ATOM 717 N N . ASN A 1 86 ? 9.331 4.555 3.666 1.00 92.81 86 ASN A N 1
ATOM 718 C CA . ASN A 1 86 ? 9.156 5.694 4.559 1.00 92.81 86 ASN A CA 1
ATOM 719 C C . ASN A 1 86 ? 9.479 7.028 3.864 1.00 92.81 86 ASN A C 1
ATOM 721 O O . ASN A 1 86 ? 8.724 7.990 3.985 1.00 92.81 86 ASN A O 1
ATOM 725 N N . GLU A 1 87 ? 10.563 7.091 3.091 1.00 93.44 87 GLU A N 1
ATOM 726 C CA . GLU A 1 87 ? 10.912 8.271 2.288 1.00 93.44 87 GLU A CA 1
ATOM 727 C C . GLU A 1 87 ? 9.830 8.598 1.252 1.00 93.44 87 GLU A C 1
ATOM 729 O O . GLU A 1 87 ? 9.454 9.759 1.086 1.00 93.44 87 GLU A O 1
ATOM 734 N N . HIS A 1 88 ? 9.294 7.583 0.564 1.00 93.19 88 HIS A N 1
ATOM 735 C CA . HIS A 1 88 ? 8.230 7.778 -0.416 1.00 93.19 88 HIS A CA 1
ATOM 736 C C . HIS A 1 88 ? 6.947 8.286 0.235 1.00 93.19 88 HIS A C 1
ATOM 738 O O . HIS A 1 88 ? 6.393 9.283 -0.232 1.00 93.19 88 HIS A O 1
ATOM 744 N N . GLU A 1 89 ? 6.506 7.638 1.316 1.00 91.00 89 GLU A N 1
ATOM 745 C CA . GLU A 1 89 ? 5.301 8.020 2.053 1.00 91.00 89 GLU A CA 1
ATOM 746 C C . GLU A 1 89 ? 5.396 9.461 2.565 1.00 91.00 89 GLU A C 1
ATOM 748 O O . GLU A 1 89 ? 4.420 10.201 2.490 1.00 91.00 89 GLU A O 1
ATOM 753 N N . ASN A 1 90 ? 6.574 9.893 3.022 1.00 89.75 90 ASN A N 1
ATOM 754 C CA . ASN A 1 90 ? 6.775 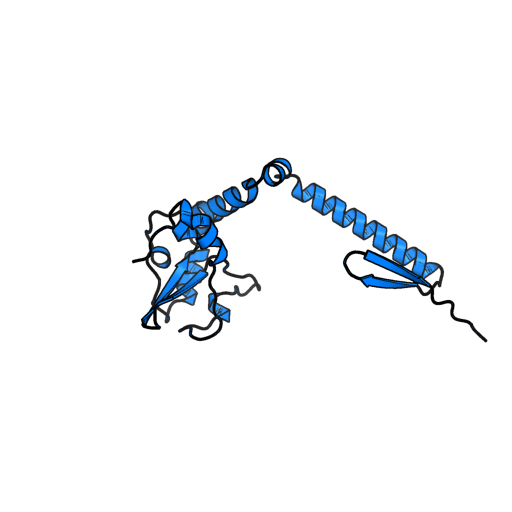11.244 3.548 1.00 89.75 90 ASN A CA 1
ATOM 755 C C . ASN A 1 90 ? 7.122 12.291 2.482 1.00 89.75 90 ASN A C 1
ATOM 757 O O . ASN A 1 90 ? 7.158 13.486 2.782 1.00 89.75 90 ASN A O 1
ATOM 761 N N . SER A 1 91 ? 7.340 11.886 1.230 1.00 90.12 91 SER A N 1
ATOM 762 C CA . SER A 1 91 ? 7.645 12.831 0.159 1.00 90.12 91 SER A CA 1
ATOM 763 C C . SER A 1 91 ? 6.459 13.766 -0.118 1.00 90.12 91 SER A C 1
ATOM 765 O O . SER A 1 91 ? 5.308 13.339 -0.260 1.00 90.12 91 SER A O 1
ATOM 767 N N . LYS A 1 92 ? 6.741 15.072 -0.248 1.00 86.25 92 LYS A N 1
ATOM 768 C CA . LYS A 1 92 ? 5.719 16.094 -0.548 1.00 86.25 92 LYS A CA 1
ATOM 769 C C . LYS A 1 92 ? 4.962 15.788 -1.841 1.00 86.25 92 LYS A C 1
ATOM 771 O O . LYS A 1 92 ? 3.764 16.030 -1.923 1.00 86.25 92 LYS A O 1
ATOM 776 N N . THR A 1 93 ? 5.649 15.245 -2.844 1.00 85.25 93 THR A N 1
ATOM 777 C CA . THR A 1 93 ? 5.047 14.874 -4.130 1.00 85.25 93 THR A CA 1
ATOM 778 C C . THR A 1 93 ? 4.037 13.743 -3.973 1.00 85.25 93 THR A C 1
ATOM 780 O O . THR A 1 93 ? 2.936 13.857 -4.498 1.00 85.25 93 THR A O 1
ATOM 783 N N . HIS A 1 94 ? 4.357 12.692 -3.214 1.00 87.19 94 HIS A N 1
ATOM 784 C CA . HIS A 1 94 ? 3.403 11.627 -2.919 1.00 87.19 94 HIS A CA 1
ATOM 785 C C . HIS A 1 94 ? 2.182 12.156 -2.161 1.00 87.19 94 HIS A C 1
ATOM 787 O O . HIS A 1 94 ? 1.061 12.027 -2.655 1.00 87.19 94 HIS A O 1
ATOM 793 N N . ARG A 1 95 ? 2.407 12.795 -1.004 1.00 84.56 95 ARG A N 1
ATOM 794 C CA . ARG A 1 95 ? 1.331 13.230 -0.102 1.00 84.56 95 ARG A CA 1
ATOM 795 C C . ARG A 1 95 ? 0.444 14.301 -0.729 1.00 84.56 95 ARG A C 1
ATOM 797 O O . ARG A 1 95 ? -0.746 14.081 -0.900 1.00 84.56 95 ARG A O 1
ATOM 804 N N . LEU A 1 96 ? 1.033 15.431 -1.111 1.00 78.88 96 LEU A N 1
ATOM 805 C CA . LEU A 1 96 ? 0.259 16.621 -1.471 1.00 78.88 96 LEU A CA 1
ATOM 806 C C . LEU A 1 96 ? -0.262 16.593 -2.908 1.00 78.88 96 LEU A C 1
ATOM 808 O O . LEU A 1 96 ? -1.250 17.245 -3.214 1.00 78.88 96 LEU A O 1
ATOM 812 N N . LYS A 1 97 ? 0.408 15.881 -3.825 1.00 81.81 97 LYS A N 1
ATOM 813 C CA . LYS A 1 97 ? -0.008 15.884 -5.239 1.00 81.81 97 LYS A CA 1
ATOM 814 C C . LYS A 1 97 ? -0.845 14.673 -5.615 1.00 81.81 97 LYS A C 1
ATOM 816 O O . LYS A 1 97 ? -1.835 14.825 -6.320 1.00 81.81 97 LYS A O 1
ATOM 821 N N . TYR A 1 98 ? -0.453 13.473 -5.194 1.00 87.56 98 TYR A N 1
ATOM 822 C CA . TYR A 1 98 ? -1.074 12.247 -5.709 1.00 87.56 98 TYR A CA 1
ATOM 823 C C . TYR A 1 98 ? -2.067 11.627 -4.729 1.00 87.56 98 TYR A C 1
ATOM 825 O O . TYR A 1 98 ? -3.134 11.188 -5.158 1.00 87.56 98 TYR A O 1
ATOM 833 N N . VAL A 1 99 ? -1.752 11.608 -3.430 1.00 85.88 99 VAL A N 1
ATOM 834 C CA . VAL A 1 99 ? -2.696 11.125 -2.411 1.00 85.88 99 VAL A CA 1
ATOM 835 C C . VAL A 1 99 ? -3.890 12.067 -2.312 1.00 85.88 99 VAL A C 1
ATOM 837 O O . VAL A 1 99 ? -5.017 11.589 -2.411 1.00 85.88 99 VAL A O 1
ATOM 840 N N . ASP A 1 100 ? -3.673 13.381 -2.234 1.00 84.88 100 ASP A N 1
ATOM 841 C CA . ASP A 1 100 ? -4.779 14.346 -2.191 1.00 84.88 100 ASP A CA 1
ATOM 842 C C . ASP A 1 100 ? -5.660 14.265 -3.446 1.00 84.88 100 ASP A C 1
ATOM 844 O O . ASP A 1 100 ? -6.877 14.141 -3.330 1.00 84.88 100 ASP A O 1
ATOM 848 N N . ALA A 1 101 ? -5.074 14.202 -4.649 1.00 85.75 101 ALA A N 1
ATOM 849 C CA . ALA A 1 101 ? -5.840 14.017 -5.887 1.00 85.75 101 ALA A CA 1
ATOM 850 C C . ALA A 1 101 ? -6.669 12.718 -5.887 1.00 85.75 101 ALA A C 1
ATOM 852 O O . ALA A 1 101 ? -7.812 12.698 -6.352 1.00 85.75 101 ALA A O 1
ATOM 853 N N . HIS A 1 102 ? -6.118 11.628 -5.345 1.00 87.62 102 HIS A N 1
ATOM 854 C CA . HIS A 1 102 ? -6.846 10.370 -5.198 1.00 87.62 102 HIS A CA 1
ATOM 855 C C . HIS A 1 102 ? -8.008 10.485 -4.210 1.00 87.62 102 HIS A C 1
ATOM 857 O O . HIS A 1 102 ? -9.120 10.042 -4.510 1.00 87.62 102 HIS A O 1
ATOM 863 N N . VAL A 1 103 ? -7.762 11.093 -3.048 1.00 85.31 103 VAL A N 1
ATOM 864 C CA . VAL A 1 103 ? -8.771 11.300 -2.008 1.00 85.31 103 VAL A CA 1
ATOM 865 C C . VAL A 1 103 ? -9.898 12.182 -2.531 1.00 85.31 103 VAL A C 1
ATOM 867 O O . VAL A 1 103 ? -11.051 11.782 -2.409 1.00 85.31 103 VAL A O 1
ATOM 870 N N . MET A 1 104 ? -9.584 13.302 -3.185 1.00 82.44 104 MET A N 1
ATOM 871 C CA . MET A 1 104 ? -10.580 14.198 -3.778 1.00 82.44 104 MET A CA 1
ATOM 872 C C . MET A 1 104 ? -11.421 13.469 -4.830 1.00 82.44 104 MET A C 1
ATOM 874 O O . MET A 1 104 ? -12.646 13.470 -4.750 1.00 82.44 104 MET A O 1
ATOM 878 N N . LYS A 1 105 ? -10.792 12.732 -5.757 1.00 81.62 105 LYS A N 1
ATOM 879 C CA . LYS A 1 105 ? -11.529 11.952 -6.767 1.00 81.62 105 LYS A CA 1
ATOM 880 C C . LYS A 1 105 ? -12.462 10.911 -6.137 1.00 81.62 105 LYS A C 1
ATOM 882 O O . LYS A 1 105 ? -13.555 10.680 -6.641 1.00 81.62 105 LYS A O 1
ATOM 887 N N . LYS A 1 106 ? -12.043 10.270 -5.042 1.00 77.50 106 LYS A N 1
ATOM 888 C CA . LYS A 1 106 ? -12.865 9.282 -4.328 1.00 77.50 106 LYS A CA 1
ATOM 889 C C . LYS A 1 106 ? -13.991 9.940 -3.527 1.00 77.50 106 LYS A C 1
ATOM 891 O O . LYS A 1 106 ? -15.091 9.398 -3.469 1.00 77.50 106 LYS A O 1
ATOM 896 N N . GLN A 1 107 ? -13.727 11.092 -2.918 1.00 69.00 107 GLN A N 1
ATOM 897 C CA . GLN A 1 107 ? -14.697 11.863 -2.138 1.00 69.00 107 GLN A CA 1
ATOM 898 C C . GLN A 1 107 ? -15.776 12.519 -2.997 1.00 69.00 107 GLN A C 1
ATOM 900 O O . GLN A 1 107 ? -16.865 12.745 -2.493 1.00 69.00 107 GLN A O 1
ATOM 905 N N . PHE A 1 108 ? -15.518 12.759 -4.279 1.00 66.88 108 PHE A N 1
ATOM 906 C CA . PHE A 1 108 ? -16.489 13.307 -5.231 1.00 66.88 108 PHE A CA 1
ATOM 907 C C . PHE A 1 108 ? -16.874 12.282 -6.306 1.00 66.88 108 PHE A C 1
ATOM 909 O O . PHE A 1 108 ? -17.105 12.631 -7.460 1.00 66.88 108 PHE A O 1
ATOM 916 N N . SER A 1 109 ? -16.898 10.996 -5.936 1.00 69.88 109 SER A N 1
ATOM 917 C CA . SER A 1 109 ? -17.243 9.903 -6.854 1.00 69.88 109 SER A CA 1
ATOM 918 C C . SER A 1 109 ? -18.750 9.680 -7.012 1.00 69.88 109 SER A C 1
ATOM 920 O O . SER A 1 109 ? -19.153 8.989 -7.945 1.00 69.88 109 SER A O 1
ATOM 922 N N . SER A 1 110 ? -19.580 10.276 -6.149 1.00 70.38 110 SER A N 1
ATOM 923 C CA . SER A 1 110 ? -21.035 10.310 -6.293 1.00 70.38 110 SER A CA 1
ATOM 924 C C . SER A 1 110 ? -21.607 11.681 -5.925 1.00 70.38 110 SER A C 1
ATOM 926 O O . SER A 1 110 ? -20.971 12.485 -5.240 1.00 70.38 110 SER A O 1
ATOM 928 N N . VAL A 1 111 ? -22.838 11.943 -6.370 1.00 66.38 111 VAL A N 1
ATOM 929 C CA . VAL A 1 111 ? -23.585 13.154 -5.994 1.00 66.38 111 VAL A CA 1
ATOM 930 C C . VAL A 1 111 ? -23.744 13.224 -4.473 1.00 66.38 111 VAL A C 1
ATOM 932 O O . VAL A 1 111 ? -23.442 14.251 -3.874 1.00 66.38 111 VAL A O 1
ATOM 935 N N . ASP A 1 112 ? -24.089 12.111 -3.823 1.00 69.06 112 ASP A N 1
ATOM 936 C CA . ASP A 1 112 ? -24.201 12.046 -2.361 1.00 69.06 112 ASP A CA 1
ATOM 937 C C . ASP A 1 112 ? -22.887 12.374 -1.651 1.00 69.06 112 ASP A C 1
ATOM 939 O O . ASP A 1 112 ? -22.879 13.056 -0.624 1.00 69.06 112 ASP A O 1
ATOM 943 N N . SER A 1 113 ? -21.752 11.905 -2.177 1.00 67.69 113 SER A N 1
ATOM 944 C CA . SER A 1 113 ? -20.452 12.159 -1.559 1.00 67.69 113 SER A CA 1
ATOM 945 C C . SER A 1 113 ? -20.026 13.627 -1.697 1.00 67.69 113 SER A C 1
ATOM 947 O O . SER A 1 113 ? -19.365 14.149 -0.801 1.00 67.69 113 SER A O 1
ATOM 949 N N . LEU A 1 114 ? -20.471 14.304 -2.762 1.00 66.81 114 LEU A N 1
ATOM 950 C CA . LEU A 1 114 ? -20.339 15.750 -2.951 1.00 66.81 114 LEU A CA 1
ATOM 951 C C . LEU A 1 114 ? -21.258 16.542 -2.010 1.00 66.81 114 LEU A C 1
ATOM 953 O O . LEU A 1 114 ? -20.782 17.442 -1.326 1.00 66.81 114 LEU A O 1
ATOM 957 N N . LEU A 1 115 ? -22.541 16.184 -1.923 1.00 69.75 115 LEU A N 1
ATOM 958 C CA . LEU A 1 115 ? -23.520 16.877 -1.074 1.00 69.75 115 LEU A CA 1
ATOM 959 C C . LEU A 1 115 ? -23.218 16.731 0.423 1.00 69.75 115 LEU A C 1
ATOM 961 O O . LEU A 1 115 ? -23.496 17.626 1.214 1.00 69.75 115 LEU A O 1
ATOM 965 N N . THR A 1 116 ? -22.624 15.607 0.827 1.00 66.88 116 THR A N 1
ATOM 966 C CA . THR A 1 116 ? -22.259 15.340 2.229 1.00 66.88 116 THR A CA 1
ATOM 967 C C . THR A 1 116 ? -20.833 15.772 2.582 1.00 66.88 116 THR A C 1
ATOM 969 O O . THR A 1 116 ? -20.403 15.633 3.737 1.00 66.88 116 THR A O 1
ATOM 972 N N . TYR A 1 117 ? -20.079 16.305 1.615 1.00 65.19 117 TYR A N 1
ATOM 973 C CA . TYR A 1 117 ? -18.741 16.832 1.849 1.00 65.19 117 TYR A CA 1
ATOM 974 C C . TYR A 1 117 ? -18.804 18.009 2.833 1.00 65.19 117 TYR A C 1
ATOM 976 O O . TYR A 1 117 ? -19.644 18.891 2.720 1.00 65.19 117 TYR A O 1
ATOM 984 N N . GLY A 1 118 ? -17.956 18.000 3.865 1.00 64.81 118 GLY A N 1
ATOM 985 C CA . GLY A 1 118 ? -18.005 18.990 4.953 1.00 64.81 118 GLY A CA 1
ATOM 986 C C . GLY A 1 118 ? -19.038 18.705 6.058 1.00 64.81 118 GLY A C 1
ATOM 987 O O . GLY A 1 118 ? -18.827 19.119 7.193 1.00 64.81 118 GLY A O 1
ATOM 988 N N . HIS A 1 119 ? -20.065 17.882 5.811 1.00 69.56 119 HIS A N 1
ATOM 989 C CA . HIS A 1 119 ? -21.083 17.509 6.814 1.00 69.56 119 HIS A CA 1
ATOM 990 C C . HIS A 1 119 ? -20.675 16.317 7.710 1.00 69.56 119 HIS A C 1
ATOM 992 O O . HIS A 1 119 ? -21.431 15.877 8.581 1.00 69.56 119 HIS A O 1
ATOM 998 N N . ARG A 1 120 ? -19.455 15.778 7.547 1.00 67.75 120 ARG A N 1
ATOM 999 C CA . ARG A 1 120 ? -18.951 14.628 8.331 1.00 67.75 120 ARG A CA 1
ATOM 1000 C C . ARG A 1 120 ? -18.895 14.887 9.836 1.00 67.75 120 ARG A C 1
ATOM 1002 O O . ARG A 1 120 ? -19.125 13.959 10.609 1.00 67.75 120 ARG A O 1
ATOM 1009 N N . SER A 1 121 ? -18.548 16.101 10.254 1.00 71.44 121 SER A N 1
ATOM 1010 C CA . SER A 1 121 ? -18.491 16.486 11.670 1.00 71.44 121 SER A CA 1
ATOM 1011 C C . SER A 1 121 ? -19.884 16.485 12.303 1.00 71.44 121 SER A C 1
ATOM 1013 O O . SER A 1 121 ? -20.051 15.944 13.394 1.00 71.44 121 SER A O 1
ATOM 1015 N N . ILE A 1 122 ? -20.885 16.992 11.577 1.00 79.62 122 ILE A N 1
ATOM 1016 C CA . ILE A 1 122 ? -22.296 17.001 11.983 1.00 79.62 122 ILE A CA 1
ATOM 1017 C C . ILE A 1 122 ? -22.794 15.565 12.154 1.00 79.62 122 ILE A C 1
ATOM 1019 O O . ILE A 1 122 ? -23.242 15.197 13.236 1.00 79.62 122 ILE A O 1
ATOM 1023 N N . ARG A 1 123 ? -22.586 14.705 11.147 1.00 78.44 123 ARG A N 1
ATOM 1024 C CA . ARG A 1 123 ? -22.973 13.287 11.231 1.00 78.44 123 ARG A CA 1
ATOM 1025 C C . ARG A 1 123 ? -22.291 12.554 12.390 1.00 78.44 123 ARG A C 1
ATOM 1027 O O . ARG A 1 123 ? -22.930 11.761 13.073 1.00 78.44 123 ARG A O 1
ATOM 1034 N N . LYS A 1 124 ? -20.995 12.795 12.629 1.00 76.75 124 LYS A N 1
ATOM 1035 C CA . LYS A 1 124 ? -20.284 12.210 13.781 1.00 76.75 124 LYS A CA 1
ATOM 1036 C C . LYS A 1 124 ? -20.901 12.651 15.107 1.00 76.75 124 LYS A C 1
ATOM 1038 O O . LYS A 1 124 ? -21.092 11.811 15.979 1.00 76.75 124 LYS A O 1
ATOM 1043 N N . LYS A 1 125 ? -21.235 13.937 15.238 1.00 82.19 125 LYS A N 1
ATOM 1044 C CA . LYS A 1 125 ? -21.884 14.490 16.431 1.00 82.19 125 LYS A CA 1
ATOM 1045 C C . LYS A 1 125 ? -23.272 13.887 16.649 1.00 82.19 125 LYS A C 1
ATOM 1047 O O . LYS A 1 125 ? -23.604 13.530 17.769 1.00 82.19 125 LYS A O 1
ATOM 1052 N N . GLU A 1 126 ? -24.053 13.695 15.589 1.00 85.81 126 GLU A N 1
ATOM 1053 C CA . GLU A 1 126 ? -25.355 13.022 15.674 1.00 85.81 126 GLU A CA 1
ATOM 1054 C C . GLU A 1 126 ? -25.237 11.560 16.114 1.00 85.81 126 GLU A C 1
ATOM 1056 O O . GLU A 1 126 ? -26.015 11.111 16.952 1.00 85.81 126 GLU A O 1
ATOM 1061 N N . ILE A 1 127 ? -24.260 10.818 15.580 1.00 85.12 127 ILE A N 1
ATOM 1062 C CA . ILE A 1 127 ? -24.000 9.431 15.993 1.00 85.12 127 ILE A CA 1
ATOM 1063 C C . ILE A 1 127 ? -23.617 9.380 17.475 1.00 85.12 127 ILE A C 1
ATOM 1065 O O . ILE A 1 127 ? -24.127 8.531 18.202 1.00 85.12 127 ILE A O 1
ATOM 1069 N N . GLU A 1 128 ? -22.755 10.289 17.927 1.00 88.62 128 GLU A N 1
ATOM 1070 C CA . GLU A 1 128 ? -22.340 10.355 19.328 1.00 88.62 128 GLU A CA 1
ATOM 1071 C C . GLU A 1 128 ? -23.509 10.714 20.251 1.00 88.62 128 GLU A C 1
ATOM 1073 O O . GLU A 1 128 ? -23.752 10.022 21.235 1.00 88.62 128 GLU A O 1
ATOM 1078 N N . ASN A 1 129 ? -24.316 11.710 19.879 1.00 89.38 129 ASN A N 1
ATOM 1079 C CA . ASN A 1 129 ? -25.523 12.069 20.622 1.00 89.38 129 ASN A CA 1
ATOM 1080 C C . ASN A 1 129 ? -26.488 10.877 20.740 1.00 89.38 129 ASN A C 1
ATOM 1082 O O . ASN A 1 129 ? -27.003 10.604 21.821 1.00 89.38 129 ASN A O 1
ATOM 1086 N N . ARG A 1 130 ? -26.708 10.123 19.652 1.00 88.81 130 ARG A N 1
ATOM 1087 C CA . ARG A 1 130 ? -27.561 8.920 19.669 1.00 88.81 130 ARG A CA 1
ATOM 1088 C C . ARG A 1 130 ? -27.006 7.830 20.586 1.00 88.81 130 ARG A C 1
ATOM 1090 O O . ARG A 1 130 ? -27.775 7.197 21.302 1.00 88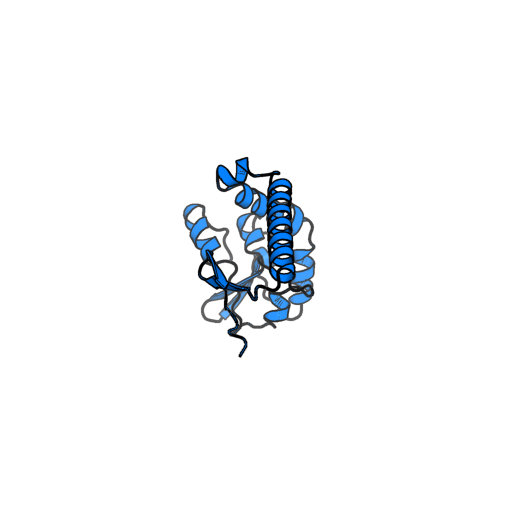.81 130 ARG A O 1
ATOM 1097 N N . ARG A 1 131 ? -25.684 7.629 20.601 1.00 88.56 131 ARG A N 1
ATOM 1098 C CA . ARG A 1 131 ? -25.023 6.686 21.519 1.00 88.56 131 ARG A CA 1
ATOM 1099 C C . ARG A 1 131 ? -25.199 7.096 22.974 1.00 88.56 131 ARG A C 1
ATOM 1101 O O . ARG A 1 131 ? -25.542 6.252 23.790 1.00 88.56 131 ARG A O 1
ATOM 1108 N N . GLN A 1 132 ? -25.026 8.377 23.291 1.00 90.75 132 GLN A N 1
ATOM 1109 C CA . GLN A 1 132 ? -25.221 8.882 24.651 1.00 90.75 132 GLN A CA 1
ATOM 1110 C C . GLN A 1 132 ? -26.659 8.699 25.139 1.00 90.75 132 GLN A C 1
ATOM 1112 O O . GLN A 1 132 ? -26.869 8.308 26.284 1.00 90.75 132 GLN A O 1
ATOM 1117 N N . VAL A 1 133 ? -27.649 8.934 24.272 1.00 91.75 133 VAL A N 1
ATOM 1118 C CA . VAL A 1 133 ? -29.057 8.653 24.589 1.00 91.75 133 VAL A CA 1
ATOM 1119 C C . VAL A 1 133 ? -29.261 7.166 24.882 1.00 91.75 133 VAL A C 1
ATOM 1121 O O . VAL A 1 133 ? -29.869 6.832 25.894 1.00 91.75 133 VAL A O 1
ATOM 1124 N N . LEU A 1 134 ? -28.708 6.275 24.053 1.00 87.56 134 LEU A N 1
ATOM 1125 C CA . LEU A 1 134 ? -28.807 4.830 24.267 1.00 87.56 134 LEU A CA 1
ATOM 1126 C C . LEU A 1 134 ? -28.171 4.396 25.596 1.00 87.56 134 LEU A C 1
ATOM 1128 O O . LEU A 1 134 ? -28.787 3.636 26.336 1.00 87.56 134 LEU A O 1
ATOM 1132 N N . PHE A 1 135 ? -26.980 4.903 25.927 1.00 83.19 135 PHE A N 1
ATOM 1133 C CA . PHE A 1 135 ? -26.326 4.594 27.202 1.00 83.19 135 PHE A CA 1
ATOM 1134 C C . PHE A 1 135 ? -27.166 5.032 28.401 1.00 83.19 135 PHE A C 1
ATOM 1136 O O . PHE A 1 135 ? -27.362 4.242 29.316 1.00 83.19 135 PHE A O 1
ATOM 1143 N N . ARG A 1 136 ? -27.759 6.230 28.356 1.00 85.25 136 ARG A N 1
ATOM 1144 C CA . ARG A 1 136 ? -28.663 6.694 29.421 1.00 85.25 136 ARG A CA 1
ATOM 1145 C C . ARG A 1 136 ? -29.891 5.801 29.580 1.00 85.25 136 ARG A C 1
ATOM 1147 O O . ARG A 1 136 ? -30.308 5.551 30.702 1.00 85.25 136 ARG A O 1
ATOM 1154 N N . ILE A 1 137 ? -30.466 5.317 28.478 1.00 85.38 137 ILE A N 1
ATOM 1155 C CA . ILE A 1 137 ? -31.597 4.379 28.524 1.00 85.38 137 ILE A CA 1
ATOM 1156 C C . ILE A 1 137 ? -31.174 3.069 29.200 1.00 85.38 137 ILE A C 1
ATOM 1158 O O . ILE A 1 137 ? -31.886 2.582 30.073 1.00 85.38 137 ILE A O 1
ATOM 1162 N N . ILE A 1 138 ? -30.002 2.533 28.846 1.00 81.56 138 ILE A N 1
ATOM 1163 C CA . ILE A 1 138 ? -29.438 1.328 29.474 1.00 81.56 138 ILE A CA 1
ATOM 1164 C C . ILE A 1 138 ? -29.218 1.544 30.978 1.00 81.56 138 ILE A C 1
ATOM 1166 O O . ILE A 1 138 ? -29.536 0.660 31.769 1.00 81.56 138 ILE A O 1
ATOM 1170 N N . ASP A 1 139 ? -28.710 2.707 31.385 1.00 79.75 139 ASP A N 1
ATOM 1171 C CA . ASP A 1 139 ? -28.472 3.021 32.798 1.00 79.75 139 ASP A CA 1
ATOM 1172 C C . ASP A 1 139 ? -29.779 3.118 33.596 1.00 79.75 139 ASP A C 1
ATOM 1174 O O . ASP A 1 139 ? -29.867 2.577 34.696 1.00 79.75 139 ASP A O 1
ATOM 1178 N N . ILE A 1 140 ? -30.819 3.743 33.028 1.00 83.31 140 ILE A N 1
ATOM 1179 C CA . ILE A 1 140 ? -32.160 3.801 33.635 1.00 83.31 140 ILE A CA 1
ATOM 1180 C C . ILE A 1 140 ? -32.735 2.392 33.799 1.00 83.31 140 ILE A C 1
ATOM 1182 O O . ILE A 1 140 ? -33.272 2.060 34.849 1.00 83.31 140 ILE A O 1
ATOM 1186 N N . ILE A 1 141 ? -32.602 1.552 32.776 1.00 76.38 141 ILE A N 1
ATOM 1187 C CA . ILE A 1 141 ? -33.056 0.160 32.806 1.00 76.38 141 ILE A CA 1
ATOM 1188 C C . ILE A 1 141 ? -32.368 -0.621 33.931 1.00 76.38 141 ILE A C 1
ATOM 1190 O O . ILE A 1 141 ? -33.046 -1.249 34.742 1.00 76.38 141 ILE A O 1
ATOM 1194 N N . LYS A 1 142 ? -31.033 -0.537 34.011 1.00 70.31 142 LYS A N 1
ATOM 1195 C CA . LYS A 1 142 ? -30.248 -1.191 35.066 1.00 70.31 142 LYS A CA 1
ATOM 1196 C C . LYS A 1 142 ? -30.645 -0.694 36.453 1.00 70.31 142 LYS A C 1
ATOM 1198 O O . LYS A 1 142 ? -30.712 -1.481 37.388 1.00 70.31 142 LYS A O 1
ATOM 1203 N N . PHE A 1 143 ? -30.935 0.600 36.584 1.00 76.88 143 PHE A N 1
ATOM 1204 C CA . PHE A 1 143 ? -31.377 1.202 37.841 1.00 76.88 143 PHE A CA 1
ATOM 1205 C C . PHE A 1 143 ? -32.720 0.641 38.338 1.00 76.88 143 PHE A C 1
ATOM 1207 O O . PHE A 1 143 ? -32.939 0.565 39.543 1.00 76.88 143 PHE A O 1
ATOM 1214 N N . ILE A 1 144 ? -33.605 0.204 37.436 1.00 80.44 144 ILE A N 1
ATOM 1215 C CA . ILE A 1 144 ? -34.922 -0.357 37.785 1.00 80.44 144 ILE A CA 1
ATOM 1216 C C . ILE A 1 144 ? -34.818 -1.847 38.214 1.00 80.44 144 ILE A C 1
ATOM 1218 O O . ILE A 1 144 ? -35.832 -2.465 38.516 1.00 80.44 144 ILE A O 1
ATOM 1222 N N . ASN A 1 145 ? -33.608 -2.428 38.318 1.00 58.72 145 ASN A N 1
ATOM 1223 C CA . ASN A 1 145 ? -33.372 -3.850 38.647 1.00 58.72 145 ASN A CA 1
ATOM 1224 C C . ASN A 1 145 ? -34.111 -4.830 37.714 1.00 58.72 145 ASN A C 1
ATOM 1226 O O . ASN A 1 145 ? -34.466 -5.937 38.113 1.00 58.72 145 ASN A O 1
ATOM 1230 N N . VAL A 1 146 ? -34.351 -4.433 36.463 1.00 65.19 146 VAL A N 1
ATOM 1231 C CA . VAL A 1 146 ? -34.752 -5.383 35.425 1.00 65.19 146 VAL A CA 1
ATOM 1232 C C . VAL A 1 146 ? -33.470 -5.856 34.760 1.00 65.19 146 VAL A C 1
ATOM 1234 O O . VAL A 1 146 ? -32.822 -5.084 34.048 1.00 65.19 146 VAL A O 1
ATOM 1237 N N . ASP A 1 147 ? -33.103 -7.113 34.993 1.00 58.16 147 ASP A N 1
ATOM 1238 C CA . ASP A 1 147 ? -32.044 -7.761 34.228 1.00 58.16 147 ASP A CA 1
ATOM 1239 C C . ASP A 1 147 ? -32.519 -7.894 32.774 1.00 58.16 147 ASP A C 1
ATOM 1241 O O . ASP A 1 147 ? -33.315 -8.760 32.404 1.00 58.16 147 ASP A O 1
ATOM 1245 N N . LEU A 1 148 ? -32.083 -6.943 31.944 1.00 61.06 148 LEU A N 1
ATOM 1246 C CA . LEU A 1 148 ? -32.316 -6.953 30.507 1.00 61.06 148 LEU A CA 1
ATOM 1247 C C . LEU A 1 148 ? -31.092 -7.518 29.795 1.00 61.06 148 LEU A C 1
ATOM 1249 O O . LEU A 1 148 ? -29.989 -6.968 29.874 1.00 61.06 148 LEU A O 1
ATOM 1253 N N . VAL A 1 149 ? -31.319 -8.572 29.017 1.00 60.84 149 VAL A N 1
ATOM 1254 C CA . VAL A 1 149 ? -30.344 -9.084 28.059 1.00 60.84 149 VAL A CA 1
ATOM 1255 C C . VAL A 1 149 ? -30.539 -8.319 26.751 1.00 60.84 149 VAL A C 1
ATOM 1257 O O . VAL A 1 149 ? -31.611 -8.343 26.140 1.00 60.84 149 VAL A O 1
ATOM 1260 N N . ILE A 1 150 ? -29.501 -7.591 26.335 1.00 59.91 150 ILE A N 1
ATOM 1261 C CA . ILE A 1 150 ? -29.476 -6.873 25.056 1.00 59.91 150 ILE A CA 1
ATOM 1262 C C . ILE A 1 150 ? -28.777 -7.767 24.037 1.00 59.91 150 ILE A C 1
ATOM 1264 O O . ILE A 1 150 ? -27.551 -7.901 24.056 1.00 59.91 150 ILE A O 1
ATOM 1268 N N . GLU A 1 151 ? -29.552 -8.360 23.132 1.00 53.56 151 GLU A N 1
ATOM 1269 C CA . GLU A 1 151 ? -29.009 -9.146 22.028 1.00 53.56 151 GLU A CA 1
ATOM 1270 C C . GLU A 1 151 ? -28.823 -8.280 20.780 1.00 53.56 151 GLU A C 1
ATOM 1272 O O . GLU A 1 151 ? -29.734 -7.579 20.323 1.00 53.56 151 GLU A O 1
ATOM 1277 N N . PHE A 1 152 ? -27.630 -8.370 20.192 1.00 50.09 152 PHE A N 1
ATOM 1278 C CA . PHE A 1 152 ? -27.311 -7.766 18.903 1.00 50.09 152 PHE A CA 1
ATOM 1279 C C . PHE A 1 152 ? -27.303 -8.857 17.826 1.00 50.09 152 PHE A C 1
ATOM 1281 O O . PHE A 1 152 ? -26.379 -9.670 17.777 1.00 50.09 152 PHE A O 1
ATOM 1288 N N . LYS A 1 153 ? -28.305 -8.857 16.940 1.00 44.75 153 LYS A N 1
ATOM 1289 C CA . LYS A 1 153 ? -28.358 -9.721 15.747 1.00 44.75 153 LYS A CA 1
ATOM 1290 C C . LYS A 1 153 ? -28.593 -8.871 14.507 1.00 44.75 153 LYS A C 1
ATOM 1292 O O . LYS A 1 153 ? -29.527 -8.083 14.482 1.00 44.75 153 LYS A O 1
ATOM 1297 N N . ASP A 1 154 ? -27.739 -9.026 13.496 1.00 42.59 154 ASP A N 1
ATOM 1298 C CA . ASP A 1 154 ? -27.929 -8.509 12.131 1.00 42.59 154 ASP A CA 1
ATOM 1299 C C . ASP A 1 154 ? -28.499 -7.077 12.042 1.00 42.59 154 ASP A C 1
ATOM 1301 O O . ASP A 1 154 ? -29.512 -6.821 11.396 1.00 42.59 154 ASP A O 1
ATOM 1305 N N . ASN A 1 155 ? -27.828 -6.120 12.696 1.00 48.94 155 ASN A N 1
ATOM 1306 C CA . ASN A 1 155 ? -28.207 -4.696 12.777 1.00 48.94 155 ASN A CA 1
ATOM 1307 C C . ASN A 1 155 ? -29.537 -4.379 13.493 1.00 48.94 155 ASN A C 1
ATOM 1309 O O . ASN A 1 155 ? -29.944 -3.215 13.507 1.00 48.94 155 ASN A O 1
ATOM 1313 N N . ALA A 1 156 ? -30.177 -5.356 14.130 1.00 39.47 156 ALA A N 1
ATOM 1314 C CA . ALA A 1 156 ? -31.319 -5.166 15.012 1.00 39.47 156 ALA A CA 1
ATOM 1315 C C . ALA A 1 156 ? -30.902 -5.310 16.485 1.00 39.47 156 ALA A C 1
ATOM 1317 O O . ALA A 1 156 ? -30.050 -6.127 16.844 1.00 39.47 156 ALA A O 1
ATOM 1318 N N . VAL A 1 157 ? -31.515 -4.491 17.342 1.00 55.31 157 VAL A N 1
ATOM 1319 C CA . VAL A 1 157 ? -31.384 -4.585 18.800 1.00 55.31 157 VAL A CA 1
ATOM 1320 C C . VAL A 1 157 ? -32.661 -5.218 19.325 1.00 55.31 157 VAL A C 1
ATOM 1322 O O . VAL A 1 157 ? -33.741 -4.670 19.112 1.00 55.31 157 VAL A O 1
ATOM 1325 N N . SER A 1 158 ? -32.532 -6.359 19.997 1.00 57.25 158 SER A N 1
ATOM 1326 C CA . SER A 1 158 ? -33.643 -7.017 20.686 1.00 57.25 158 SER A CA 1
ATOM 1327 C C . SER A 1 158 ? -33.431 -6.896 22.191 1.00 57.25 158 SER A C 1
ATOM 1329 O O . SER A 1 158 ? -32.328 -7.132 22.683 1.00 57.25 158 SER A O 1
ATOM 1331 N N . ILE A 1 159 ? -34.476 -6.486 22.909 1.00 58.94 159 ILE A N 1
ATOM 1332 C CA . ILE A 1 159 ? -34.467 -6.357 24.369 1.00 58.94 159 ILE A CA 1
ATOM 1333 C C . ILE A 1 159 ? -35.312 -7.499 24.922 1.00 58.94 159 ILE A C 1
ATOM 1335 O O . ILE A 1 159 ? -36.502 -7.576 24.615 1.00 58.94 159 ILE A O 1
ATOM 1339 N N . VAL A 1 160 ? -34.698 -8.375 25.714 1.00 61.31 160 VAL A N 1
ATOM 1340 C CA . VAL A 1 160 ? -35.369 -9.522 26.335 1.00 61.31 160 VAL A CA 1
ATOM 1341 C C . VAL A 1 160 ? -35.283 -9.365 27.852 1.00 61.31 160 VAL A C 1
ATOM 1343 O O . VAL A 1 160 ? -34.199 -9.118 28.382 1.00 61.31 160 VAL A O 1
ATOM 1346 N N . SER A 1 161 ? -36.418 -9.455 28.549 1.00 58.41 161 SER A N 1
ATOM 1347 C CA . SER A 1 161 ? -36.459 -9.460 30.016 1.00 58.41 161 SER A CA 1
ATOM 1348 C C . SER A 1 161 ? -36.434 -10.888 30.537 1.00 58.41 161 SER A C 1
ATOM 1350 O O . SER A 1 161 ? -37.332 -11.665 30.205 1.00 58.41 161 SER A O 1
ATOM 1352 N N . GLU A 1 162 ? -35.468 -11.216 31.390 1.00 56.59 162 GLU A N 1
ATOM 1353 C CA . GLU A 1 162 ? -35.540 -12.423 32.209 1.00 56.59 162 GLU A CA 1
ATOM 1354 C C . GLU A 1 162 ? -36.197 -12.059 33.543 1.00 56.59 162 GLU A C 1
ATOM 1356 O O . GLU A 1 162 ? -35.637 -11.340 34.368 1.00 56.59 162 GLU A O 1
ATOM 1361 N N . THR A 1 163 ? -37.429 -12.518 33.762 1.00 46.09 163 THR A N 1
ATOM 1362 C CA . THR A 1 163 ? -38.050 -12.461 35.087 1.00 46.09 163 THR A CA 1
ATOM 1363 C C . THR A 1 163 ? -37.390 -13.526 35.957 1.00 46.09 163 THR A C 1
ATOM 1365 O O . THR A 1 163 ? -37.665 -14.715 35.796 1.00 46.09 163 THR A O 1
ATOM 1368 N N . ILE A 1 164 ? -36.524 -13.124 36.891 1.00 47.38 164 ILE A N 1
ATOM 1369 C CA . ILE A 1 164 ? -36.032 -14.039 37.926 1.00 47.38 164 ILE A CA 1
ATOM 1370 C C . ILE A 1 164 ? -37.205 -14.332 38.869 1.00 47.38 164 ILE A C 1
ATOM 1372 O O . ILE A 1 164 ? -37.616 -13.488 39.665 1.00 47.38 164 ILE A O 1
ATOM 1376 N N . TYR A 1 165 ? -37.776 -15.531 38.747 1.00 38.44 165 TYR A N 1
ATOM 1377 C CA . TYR A 1 165 ? -38.708 -16.086 39.724 1.00 38.44 165 TYR A CA 1
ATOM 1378 C C . TYR A 1 165 ? -37.904 -16.382 40.995 1.00 38.44 165 TYR A C 1
ATOM 1380 O O . TYR A 1 165 ? -37.127 -17.335 41.029 1.00 38.44 165 TYR A O 1
ATOM 1388 N N . ASN A 1 166 ? -38.025 -15.525 42.006 1.00 39.03 166 ASN A N 1
ATOM 1389 C CA . ASN A 1 166 ? -37.375 -15.734 43.296 1.00 39.03 166 ASN A CA 1
ATOM 1390 C C . ASN A 1 166 ? -38.298 -16.626 44.157 1.00 39.03 166 ASN A C 1
ATOM 1392 O O . ASN A 1 166 ? -39.447 -16.220 44.357 1.00 39.03 166 ASN A O 1
ATOM 1396 N N . PRO A 1 167 ? -37.876 -17.829 44.600 1.00 44.12 167 PRO A N 1
ATOM 1397 C CA . PRO A 1 167 ? -38.643 -18.632 45.553 1.00 44.12 167 PRO A CA 1
ATOM 1398 C C . PRO A 1 167 ? -38.684 -18.006 46.953 1.00 44.12 167 PRO A C 1
ATOM 1400 O O . PRO A 1 167 ? -37.733 -17.274 47.316 1.00 44.12 167 PRO A O 1
#

Organism: Schizaphis graminum (NCBI:txid13262)

Radius of gyration: 24.23 Å; chains: 1; bounding box: 57×38×65 Å

Sequence (167 aa):
MFTRPSTDNFAKYWLFHPNQPKSGVPFAYKKTYYRIDGGNHKWVSYRSKLGIDKFLFCCICLCYRDGSGPFSKGFIEWKHVYTRINEHENSKTHRLKYVDAHVMKKQFSSVDSLLTYGHRSIRKKEIENRRQVLFRIIDIIKFINVDLVIEFKDNAVSIVSETIYNP

pLDDT: mean 79.78, std 14.26, range [38.44, 95.44]

Foldseek 3Di:
DAAQDDPVCPVVLVVCPQAQDCPLAPARSCLQQADPVRHGLSQWHWDDDVSPDTFIAGSQCSHFPPQDDQRSVTPDDHVCNNVVSVCQVPDCCNVVRRVVVVVVCVQPVDPVSVVCVVVVVVVVVVVVVVVVVVVVVVVVCVVVVFPWDWDDDDNDTDTDTDDPPDD

Secondary structure (DSSP, 8-state):
---PPPGGGHHHHHHH-S---SSS-SS-HHHHHB-TTS-B-TTEEEEEETTTEEEEEEHHHHHHS-S-SHHHH-B--GGGHHHHHHHHHH-HIIIIIIIHHHHHHHHTSSHHHHHTTTTHHHHHHHHHHHHHHHHHHHHHHHHTT--EEEEEETTEEEEEE------